Protein AF-A0A494J8W9-F1 (afdb_monomer_lite)

Organism: NCBI:txid1117645

Secondary structure (DSSP, 8-state):
------EE--TTTTHHHHHHHHHHTHHHHHHHHTTSS-GGGGGGGGGGGGGGGGSPEE----

Foldseek 3Di:
DPPPPQWDQDPLLCLLVLLVQLVVCVVVVVCVVVVNHDPVSVVSVVSNVSNVSNDTDGPDDD

Radius of gyration: 16.81 Å; chains: 1; bounding box: 30×22×50 Å

Structure (mmCIF, N/CA/C/O backbone):
data_AF-A0A494J8W9-F1
#
_entry.id   AF-A0A494J8W9-F1
#
loop_
_atom_site.group_PDB
_atom_site.id
_atom_site.type_symbol
_atom_site.label_atom_id
_atom_site.label_alt_id
_atom_site.label_comp_id
_atom_site.label_asym_id
_atom_site.label_entity_id
_atom_site.label_seq_id
_atom_site.pdbx_PDB_ins_code
_atom_site.Cartn_x
_atom_site.Cartn_y
_atom_site.Cartn_z
_atom_site.occupancy
_atom_site.B_iso_or_equiv
_atom_site.auth_seq_id
_atom_site.auth_comp_id
_atom_site.auth_asym_id
_atom_site.auth_atom_id
_atom_site.pdbx_PDB_model_num
ATOM 1 N N . MET A 1 1 ? -17.591 -16.518 29.469 1.00 40.41 1 MET A N 1
ATOM 2 C CA . MET A 1 1 ? -17.834 -15.573 28.355 1.00 40.41 1 MET A CA 1
ATOM 3 C C . MET A 1 1 ? -16.571 -15.475 27.511 1.00 40.41 1 MET A C 1
ATOM 5 O O . MET A 1 1 ? -15.554 -15.004 28.004 1.00 40.41 1 MET A O 1
ATOM 9 N N . ILE A 1 2 ? -16.593 -15.989 26.279 1.00 42.22 2 ILE A N 1
ATOM 10 C CA . ILE A 1 2 ? -15.454 -15.882 25.355 1.00 42.22 2 ILE A CA 1
ATOM 11 C C . ILE A 1 2 ? -15.397 -14.427 24.890 1.00 42.22 2 ILE A C 1
ATOM 13 O O . ILE A 1 2 ? -16.277 -13.975 24.165 1.00 42.22 2 ILE A O 1
ATOM 17 N N . ASN A 1 3 ? -14.395 -13.690 25.367 1.00 51.75 3 ASN A N 1
ATOM 18 C CA . ASN A 1 3 ? -14.179 -12.290 25.021 1.00 51.75 3 ASN A CA 1
ATOM 19 C C . ASN A 1 3 ? -13.777 -12.226 23.534 1.00 51.75 3 ASN A C 1
ATOM 21 O O . ASN A 1 3 ? -12.640 -12.551 23.180 1.00 51.75 3 ASN A O 1
ATOM 25 N N . LYS A 1 4 ? -14.757 -11.962 22.661 1.00 55.59 4 LYS A N 1
ATOM 26 C CA . LYS A 1 4 ? -14.683 -12.264 21.221 1.00 55.59 4 LYS A CA 1
ATOM 27 C C . LYS A 1 4 ? -13.899 -11.233 20.409 1.00 55.59 4 LYS A C 1
ATOM 29 O O . LYS A 1 4 ? -13.387 -11.572 19.348 1.00 55.59 4 LYS A O 1
ATOM 34 N N . ASP A 1 5 ? -13.690 -10.029 20.931 1.00 63.25 5 ASP A N 1
ATOM 35 C CA . ASP A 1 5 ? -13.128 -8.935 20.135 1.00 63.25 5 ASP A CA 1
ATOM 36 C C . ASP A 1 5 ? -11.681 -8.625 20.520 1.00 63.25 5 ASP A C 1
ATOM 38 O O . ASP A 1 5 ? -11.388 -7.580 21.105 1.00 63.25 5 ASP A O 1
ATOM 42 N N . LYS A 1 6 ? -10.763 -9.545 20.191 1.00 66.50 6 LYS A N 1
ATOM 43 C CA . LYS A 1 6 ? -9.306 -9.335 20.335 1.00 66.50 6 LYS A CA 1
ATOM 44 C C . LYS A 1 6 ? -8.735 -8.346 19.311 1.00 66.50 6 LYS A C 1
ATOM 46 O O . LYS A 1 6 ? -7.636 -7.839 19.521 1.00 66.50 6 LYS A O 1
ATOM 51 N N . TYR A 1 7 ? -9.463 -8.071 18.232 1.00 73.38 7 TYR A N 1
ATOM 52 C CA . TYR A 1 7 ? -9.009 -7.255 17.110 1.00 73.38 7 TYR A CA 1
ATOM 53 C C . TYR A 1 7 ? -9.959 -6.080 16.889 1.00 73.38 7 TYR A C 1
ATOM 55 O O . TYR A 1 7 ? -11.172 -6.210 17.071 1.00 73.38 7 TYR A O 1
ATOM 63 N N . LYS A 1 8 ? -9.407 -4.921 16.535 1.00 80.62 8 LYS A N 1
ATOM 64 C CA . LYS A 1 8 ? -10.168 -3.732 16.154 1.00 80.62 8 LYS A CA 1
ATOM 65 C C . LYS A 1 8 ? -9.602 -3.223 14.840 1.00 80.62 8 LYS A C 1
ATOM 67 O O . LYS A 1 8 ? -8.393 -3.058 14.702 1.00 80.62 8 LYS A O 1
ATOM 72 N N . TRP A 1 9 ? -10.484 -2.967 13.884 1.00 80.38 9 TRP A N 1
ATOM 73 C CA . TRP A 1 9 ? -10.078 -2.309 12.657 1.00 80.38 9 TRP A CA 1
ATOM 74 C C . TRP A 1 9 ? -9.616 -0.883 12.955 1.00 80.38 9 TRP A C 1
ATOM 76 O O . TRP A 1 9 ? -10.257 -0.156 13.723 1.00 80.38 9 TRP A O 1
ATOM 86 N N . ASN A 1 10 ? -8.491 -0.494 12.359 1.00 76.81 10 ASN A N 1
ATOM 87 C CA . ASN A 1 10 ? -7.986 0.866 12.467 1.00 76.81 10 ASN A CA 1
ATOM 88 C C . ASN A 1 10 ? -9.008 1.836 11.829 1.00 76.81 10 ASN A C 1
ATOM 90 O O . ASN A 1 10 ? -9.698 1.481 10.873 1.00 76.81 10 ASN A O 1
ATOM 94 N N . LYS A 1 11 ? -9.111 3.071 12.340 1.00 82.94 11 LYS A N 1
ATOM 95 C CA . LYS A 1 11 ? -9.963 4.133 11.761 1.00 82.94 11 LYS A CA 1
ATOM 96 C C . LYS A 1 11 ? -9.663 4.345 10.272 1.00 82.94 11 LYS A C 1
ATOM 98 O O . LYS A 1 11 ? -10.543 4.724 9.505 1.00 82.94 11 LYS A O 1
ATOM 103 N N . TYR A 1 12 ? -8.425 4.067 9.879 1.00 85.31 12 TYR A N 1
ATOM 104 C CA . TYR A 1 12 ? -7.943 4.187 8.515 1.00 85.31 12 TYR A CA 1
ATO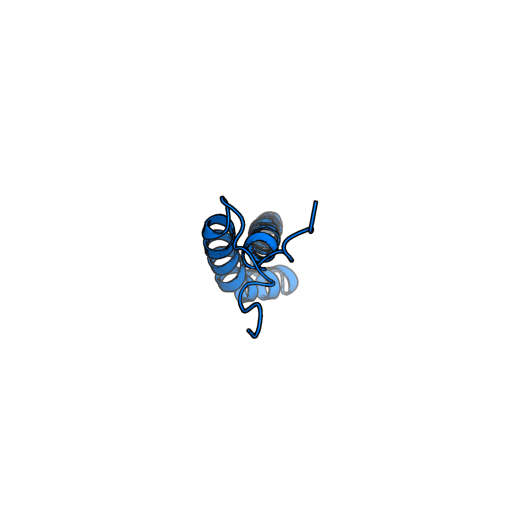M 105 C C . TYR A 1 12 ? -7.895 2.856 7.756 1.00 85.31 12 TYR A C 1
ATOM 107 O O . TYR A 1 12 ? -7.135 2.746 6.799 1.00 85.31 12 TYR A O 1
ATOM 115 N N . TRP A 1 13 ? -8.708 1.854 8.131 1.00 86.69 13 TRP A N 1
ATOM 116 C CA . TRP A 1 13 ? -8.741 0.559 7.425 1.00 86.69 13 TRP A CA 1
ATOM 117 C C . TRP A 1 13 ? -8.921 0.720 5.916 1.00 86.69 13 TRP A C 1
ATOM 119 O O . TRP A 1 13 ? -8.467 -0.105 5.129 1.00 86.69 13 TRP A O 1
ATOM 129 N N . TRP A 1 14 ? -9.639 1.771 5.513 1.00 86.12 14 TRP A N 1
ATOM 130 C CA . TRP A 1 14 ? -10.027 2.032 4.134 1.00 86.12 14 TRP A CA 1
ATOM 131 C C . TRP A 1 14 ? -8.825 2.424 3.271 1.00 86.12 14 TRP A C 1
ATOM 133 O O . TRP A 1 14 ? -8.868 2.215 2.065 1.00 86.12 14 TRP A O 1
ATOM 143 N N . LEU A 1 15 ? -7.720 2.878 3.878 1.00 87.94 15 LEU A N 1
ATOM 144 C CA . LEU A 1 15 ? -6.435 3.021 3.190 1.00 87.94 15 LEU A CA 1
ATOM 145 C C . LEU A 1 15 ? -5.920 1.659 2.702 1.00 87.94 15 LEU A C 1
ATOM 147 O O . LEU A 1 15 ? -5.304 1.576 1.649 1.00 87.94 15 LEU A O 1
ATOM 151 N N . GLY A 1 16 ? -6.279 0.566 3.375 1.00 86.75 16 GLY A N 1
ATOM 152 C CA . GLY A 1 16 ? -6.057 -0.791 2.881 1.00 86.75 16 GLY A CA 1
ATOM 153 C C . GLY A 1 16 ? -6.620 -1.045 1.479 1.00 86.75 16 GLY A C 1
ATOM 154 O O . GLY A 1 16 ? -6.000 -1.754 0.689 1.00 86.75 16 GLY A O 1
ATOM 155 N N . LEU A 1 17 ? -7.750 -0.415 1.132 1.00 88.25 17 LEU A N 1
ATOM 156 C CA . LEU A 1 17 ? -8.349 -0.506 -0.206 1.00 88.25 17 LEU A CA 1
ATOM 157 C C . LEU A 1 17 ? -7.515 0.222 -1.262 1.00 88.25 17 LEU A C 1
ATOM 159 O O . LEU A 1 17 ? -7.448 -0.221 -2.402 1.00 88.25 17 LEU A O 1
ATOM 163 N N . LEU A 1 18 ? -6.817 1.290 -0.878 1.00 87.94 18 LEU A N 1
ATOM 164 C CA . LEU A 1 18 ? -5.837 1.945 -1.743 1.00 87.94 18 LEU A CA 1
ATOM 165 C C . LEU A 1 18 ? -4.652 1.013 -2.039 1.00 87.94 18 LEU A C 1
ATOM 167 O O . LEU A 1 18 ? -4.112 1.024 -3.140 1.00 87.94 18 LEU A O 1
ATOM 171 N N . GLY A 1 19 ? -4.316 0.127 -1.098 1.00 86.50 19 GLY A N 1
ATOM 172 C CA . GLY A 1 19 ? -3.359 -0.955 -1.316 1.00 86.50 19 GLY A CA 1
ATOM 173 C C . GLY A 1 19 ? -3.749 -1.919 -2.438 1.00 86.50 19 GLY A C 1
ATOM 174 O O . GLY A 1 19 ? -2.872 -2.391 -3.155 1.00 86.50 19 GLY A O 1
ATOM 175 N N . PHE A 1 20 ? -5.046 -2.172 -2.653 1.00 86.50 20 PHE A N 1
ATOM 176 C CA . PHE A 1 20 ? -5.506 -3.006 -3.772 1.00 86.50 20 PHE A CA 1
ATOM 177 C C . PHE A 1 20 ? -5.236 -2.367 -5.135 1.00 86.50 20 PHE A C 1
ATOM 179 O O . PHE A 1 20 ? -4.972 -3.089 -6.092 1.00 86.50 20 PHE A O 1
ATOM 186 N N . VAL A 1 21 ? -5.238 -1.034 -5.222 1.00 85.44 21 VAL A N 1
ATOM 187 C CA . VAL A 1 21 ? -4.824 -0.329 -6.444 1.00 85.44 21 VAL A CA 1
ATOM 188 C C . VAL A 1 21 ? -3.360 -0.648 -6.753 1.00 85.44 21 VAL A C 1
ATOM 190 O O . VAL A 1 21 ? -3.037 -0.988 -7.882 1.00 85.44 21 VAL A O 1
ATOM 193 N N . GLY A 1 22 ? -2.495 -0.689 -5.736 1.00 83.88 22 GLY A N 1
ATOM 194 C CA . GLY A 1 22 ? -1.098 -1.106 -5.902 1.00 83.88 22 GLY A CA 1
ATOM 195 C C . GLY A 1 22 ? -0.914 -2.555 -6.384 1.00 83.88 22 GLY A C 1
ATOM 196 O O . GLY A 1 22 ? 0.096 -2.861 -7.010 1.00 83.88 22 GLY A O 1
ATOM 197 N N . ILE A 1 23 ? -1.875 -3.457 -6.135 1.00 84.75 23 ILE A N 1
ATOM 198 C CA . ILE A 1 23 ? -1.832 -4.846 -6.639 1.00 84.75 23 ILE A CA 1
ATOM 199 C C . ILE A 1 23 ? -2.072 -4.882 -8.153 1.00 84.75 23 ILE A C 1
ATOM 201 O O . ILE A 1 23 ? -1.468 -5.694 -8.852 1.00 84.75 23 ILE A O 1
ATOM 205 N N . TYR A 1 24 ? -2.924 -3.993 -8.668 1.00 85.62 24 TYR A N 1
ATOM 206 C CA . TYR A 1 24 ? -3.177 -3.878 -10.105 1.00 85.62 24 TYR A CA 1
ATOM 207 C C . TYR A 1 24 ? -1.920 -3.467 -10.890 1.00 85.62 24 TYR A C 1
ATOM 209 O O . TYR A 1 24 ? -1.761 -3.856 -12.042 1.00 85.62 24 TYR A O 1
ATOM 217 N N . GLU A 1 25 ? -0.991 -2.772 -10.234 1.00 83.56 25 GLU A N 1
ATOM 218 C CA . GLU A 1 25 ? 0.264 -2.286 -10.820 1.00 83.56 25 GLU A CA 1
ATOM 219 C C . GLU A 1 25 ? 1.409 -3.320 -10.752 1.00 83.56 25 GLU A C 1
ATOM 221 O O . GLU A 1 25 ? 2.500 -3.106 -11.280 1.00 83.56 25 GLU A O 1
ATOM 226 N N . LEU A 1 26 ? 1.185 -4.498 -10.155 1.00 85.00 26 LEU A N 1
ATOM 227 C CA . LEU A 1 26 ? 2.156 -5.602 -10.173 1.00 85.00 26 LEU A CA 1
ATOM 228 C C . LEU A 1 26 ? 2.610 -6.028 -11.588 1.00 85.00 26 LEU A C 1
ATOM 230 O O . LEU A 1 26 ? 3.822 -6.150 -11.788 1.00 85.00 26 LEU A O 1
ATOM 234 N N . PRO A 1 27 ? 1.718 -6.261 -12.579 1.00 84.69 27 PRO A N 1
ATOM 235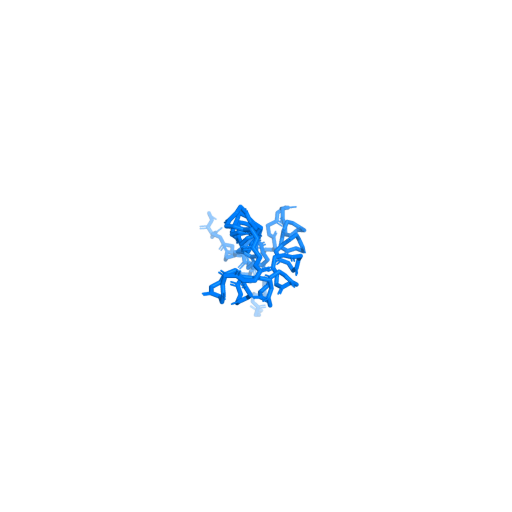 C CA . PRO A 1 27 ? 2.134 -6.546 -13.956 1.00 84.69 27 PRO A CA 1
ATOM 236 C C . PRO A 1 27 ? 2.962 -5.411 -14.565 1.00 84.69 27 PRO A C 1
ATOM 238 O O . PRO A 1 27 ? 3.953 -5.674 -15.244 1.00 84.69 27 PRO A O 1
ATOM 241 N N . VAL A 1 28 ? 2.618 -4.162 -14.253 1.00 83.12 28 VAL A N 1
ATOM 242 C CA . VAL A 1 28 ? 3.334 -2.976 -14.726 1.00 83.12 28 VAL A CA 1
ATOM 243 C C . VAL A 1 28 ? 4.769 -2.962 -14.207 1.00 83.12 28 VAL A C 1
ATOM 245 O O . VAL A 1 28 ? 5.699 -2.726 -14.974 1.00 83.12 28 VAL A O 1
ATOM 248 N N . VAL A 1 29 ? 4.991 -3.306 -12.936 1.00 83.31 29 VAL A N 1
ATOM 249 C CA . VAL A 1 29 ? 6.353 -3.429 -12.394 1.00 83.31 29 VAL A CA 1
ATOM 250 C C . VAL A 1 29 ? 7.153 -4.514 -13.111 1.00 83.31 29 VAL A C 1
ATOM 252 O O . VAL A 1 29 ? 8.321 -4.294 -13.431 1.00 83.31 29 VAL A O 1
ATOM 255 N N . ILE A 1 30 ? 6.540 -5.657 -13.422 1.00 86.19 30 ILE A N 1
ATOM 256 C CA . ILE A 1 30 ? 7.198 -6.729 -14.187 1.00 86.19 30 ILE A CA 1
ATOM 257 C C . ILE A 1 30 ? 7.606 -6.231 -15.583 1.00 86.19 30 ILE A C 1
ATOM 259 O O . ILE A 1 30 ? 8.703 -6.550 -16.050 1.00 86.19 30 ILE A O 1
ATOM 263 N N . ASP A 1 31 ? 6.774 -5.417 -16.231 1.00 86.00 31 ASP A N 1
ATOM 264 C CA . ASP A 1 31 ? 7.081 -4.832 -17.540 1.00 86.00 31 ASP A CA 1
ATOM 265 C C . ASP A 1 31 ? 8.147 -3.726 -17.474 1.00 86.00 31 ASP A C 1
ATOM 267 O O . ASP A 1 31 ? 8.984 -3.627 -18.378 1.00 86.00 31 ASP A O 1
ATOM 271 N N . VAL A 1 32 ? 8.226 -2.971 -16.372 1.00 86.44 32 VAL A N 1
ATOM 272 C CA . VAL A 1 32 ? 9.349 -2.051 -16.109 1.00 86.44 32 VAL A CA 1
ATOM 273 C C . VAL A 1 32 ? 10.668 -2.822 -16.002 1.00 86.44 32 VAL A C 1
ATOM 275 O O . VAL A 1 32 ? 11.673 -2.405 -16.580 1.00 86.44 32 VAL A O 1
ATOM 278 N N . PHE A 1 33 ? 10.680 -3.976 -15.324 1.00 83.50 33 PHE A N 1
ATOM 279 C CA . PHE A 1 33 ? 11.868 -4.839 -15.245 1.00 83.50 33 PHE A CA 1
ATOM 280 C C . PHE A 1 33 ? 12.295 -5.395 -16.611 1.00 83.50 33 PHE A C 1
ATOM 282 O O . PHE A 1 33 ? 13.482 -5.640 -16.830 1.00 83.50 33 PHE A O 1
ATOM 289 N N . LYS A 1 34 ? 11.354 -5.543 -17.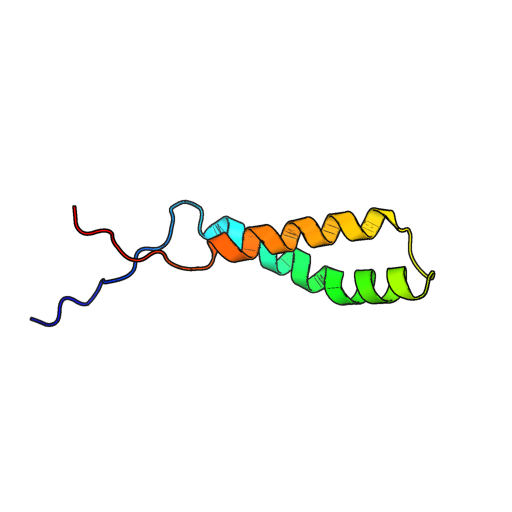550 1.00 88.56 34 LYS A N 1
ATOM 290 C CA . LYS A 1 34 ? 11.626 -5.925 -18.944 1.00 88.56 34 LYS A CA 1
ATOM 291 C C . LYS A 1 34 ? 12.058 -4.750 -19.836 1.00 88.56 34 LYS A C 1
ATOM 293 O O . LYS A 1 34 ? 12.295 -4.968 -21.018 1.00 88.56 34 LYS A O 1
ATOM 298 N N . ASN A 1 35 ? 12.201 -3.534 -19.291 1.00 81.19 35 ASN A N 1
ATOM 299 C CA . ASN A 1 35 ? 12.428 -2.273 -20.020 1.00 81.19 35 ASN A CA 1
ATOM 300 C C . ASN A 1 35 ? 11.318 -1.899 -21.026 1.00 81.19 35 ASN A C 1
ATOM 302 O O . ASN A 1 35 ? 11.556 -1.078 -21.909 1.00 81.19 35 ASN A O 1
ATOM 306 N N . ASN A 1 36 ? 10.112 -2.459 -20.889 1.00 79.81 36 ASN A N 1
ATOM 307 C CA . ASN A 1 36 ? 8.968 -2.097 -21.733 1.00 79.81 36 ASN A CA 1
ATOM 308 C C . ASN A 1 36 ? 8.221 -0.855 -21.222 1.00 79.81 36 ASN A C 1
ATOM 310 O O . ASN A 1 36 ? 7.452 -0.258 -21.967 1.00 79.81 36 ASN A O 1
ATOM 314 N N . GLU A 1 37 ? 8.449 -0.456 -19.969 1.00 83.50 37 GLU A N 1
ATOM 315 C CA . GLU A 1 37 ? 7.708 0.609 -19.290 1.00 83.50 37 GLU A CA 1
ATOM 316 C C . GLU A 1 37 ? 8.645 1.610 -18.576 1.00 83.50 37 GLU A C 1
ATOM 318 O O . GLU A 1 37 ? 9.784 1.270 -18.226 1.00 83.50 37 GLU A O 1
ATOM 323 N N . PRO A 1 38 ? 8.196 2.858 -18.321 1.00 84.38 38 PRO A N 1
ATOM 324 C CA . PRO A 1 38 ? 8.994 3.878 -17.647 1.00 84.38 38 PRO A CA 1
ATOM 325 C C . PRO A 1 38 ? 9.346 3.482 -16.210 1.00 84.38 38 PRO A C 1
ATOM 327 O O . PRO A 1 38 ? 8.473 3.150 -15.412 1.00 84.38 38 PRO A O 1
ATOM 330 N N . LYS A 1 39 ? 10.617 3.657 -15.823 1.00 82.31 39 LYS A N 1
ATOM 331 C CA . LYS A 1 39 ? 11.115 3.373 -14.458 1.00 82.31 39 LYS A CA 1
ATOM 332 C C . LYS A 1 39 ? 10.364 4.115 -13.344 1.00 82.31 39 LYS A C 1
ATOM 334 O O . LYS A 1 39 ? 10.364 3.668 -12.203 1.00 82.31 39 LYS A O 1
ATOM 339 N N . TRP A 1 40 ? 9.703 5.223 -13.672 1.00 82.62 40 TRP A N 1
ATOM 340 C CA . TRP A 1 40 ? 8.879 5.990 -12.737 1.00 82.62 40 TRP A CA 1
ATOM 341 C C . TRP A 1 40 ? 7.639 5.234 -12.253 1.00 82.62 40 TRP A C 1
ATOM 343 O O . TRP A 1 40 ? 7.194 5.499 -11.141 1.00 82.62 40 TRP A O 1
ATOM 353 N N . LYS A 1 41 ? 7.137 4.248 -13.008 1.00 81.75 41 LYS A N 1
ATOM 354 C CA . LYS A 1 41 ? 5.985 3.431 -12.595 1.00 81.75 41 LYS A CA 1
ATOM 355 C C . LYS A 1 41 ? 6.262 2.555 -11.367 1.00 81.75 41 LYS A C 1
ATOM 357 O O . LYS A 1 41 ? 5.346 2.146 -10.674 1.00 81.75 41 LYS A O 1
ATOM 362 N N . ILE A 1 42 ? 7.528 2.367 -10.983 1.00 82.69 42 ILE A N 1
ATOM 363 C CA . ILE A 1 42 ? 7.885 1.712 -9.711 1.00 82.69 42 ILE A CA 1
ATOM 364 C C . ILE A 1 42 ? 7.331 2.486 -8.501 1.00 82.69 42 ILE A C 1
ATOM 366 O O . ILE A 1 42 ? 7.102 1.893 -7.449 1.00 82.69 42 ILE A O 1
ATOM 370 N N . ILE A 1 43 ? 7.064 3.792 -8.624 1.00 86.75 43 ILE A N 1
ATOM 371 C CA . ILE A 1 43 ? 6.473 4.568 -7.528 1.00 86.75 43 ILE A CA 1
ATOM 372 C C . ILE A 1 43 ? 5.029 4.159 -7.228 1.00 86.75 43 ILE A C 1
ATOM 374 O O . ILE A 1 43 ? 4.554 4.357 -6.113 1.00 86.75 43 ILE A O 1
ATOM 378 N N . GLU A 1 44 ? 4.345 3.536 -8.186 1.00 81.94 44 GLU A N 1
ATOM 379 C CA . GLU A 1 44 ? 2.998 3.003 -7.996 1.00 81.94 44 GLU A CA 1
ATOM 380 C C . GLU A 1 44 ? 3.013 1.825 -7.010 1.00 81.94 44 GLU A C 1
ATOM 382 O O . GLU A 1 44 ? 2.067 1.630 -6.251 1.00 81.94 44 GLU A O 1
ATOM 387 N N . LEU A 1 45 ? 4.153 1.138 -6.879 1.00 83.88 45 LEU A N 1
ATOM 388 C CA . LEU A 1 45 ? 4.387 0.117 -5.859 1.00 83.88 45 LEU A CA 1
ATOM 389 C C . LEU A 1 45 ? 4.326 0.680 -4.431 1.00 83.88 45 LEU A C 1
ATOM 391 O O . LEU A 1 45 ? 4.057 -0.060 -3.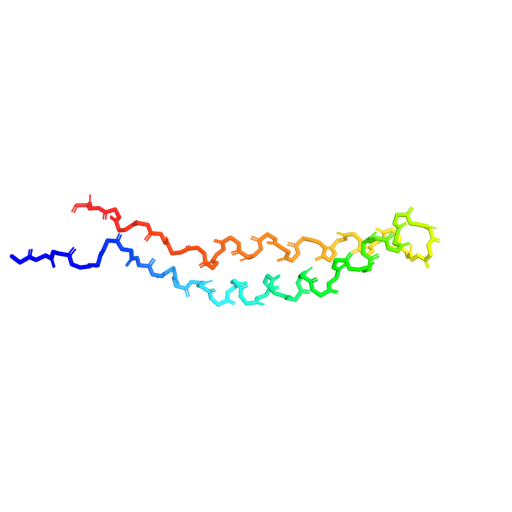486 1.00 83.88 45 LEU A O 1
ATOM 395 N N . LEU A 1 46 ? 4.516 1.995 -4.260 1.00 87.06 46 LEU A N 1
ATOM 396 C CA . LEU A 1 46 ? 4.355 2.669 -2.972 1.00 87.06 46 LEU A CA 1
ATOM 397 C C . LEU A 1 46 ? 2.906 2.577 -2.469 1.00 87.06 46 LEU A C 1
ATOM 399 O O . LEU A 1 46 ? 2.669 2.603 -1.260 1.00 87.06 46 LEU A O 1
ATOM 403 N N . TRP A 1 47 ? 1.938 2.391 -3.376 1.00 84.56 47 TRP A N 1
ATOM 404 C CA . TRP A 1 47 ? 0.549 2.172 -2.994 1.00 84.56 47 TRP A CA 1
ATOM 405 C C . TRP A 1 47 ? 0.352 0.863 -2.222 1.00 84.56 47 TRP A C 1
ATOM 407 O O . TRP A 1 47 ? -0.501 0.815 -1.338 1.00 84.56 47 TRP A O 1
ATOM 417 N N . LEU A 1 48 ? 1.188 -0.162 -2.448 1.00 86.38 48 LEU A N 1
ATOM 418 C CA . LEU A 1 48 ? 1.124 -1.421 -1.694 1.00 86.38 48 LEU A CA 1
ATOM 419 C C . LEU A 1 48 ? 1.399 -1.240 -0.197 1.00 86.38 48 LEU A C 1
ATOM 421 O O . LEU A 1 48 ? 0.899 -2.033 0.600 1.00 86.38 48 LEU A O 1
ATOM 425 N N . LEU A 1 49 ? 2.132 -0.199 0.225 1.00 87.12 49 LEU A N 1
ATOM 426 C CA . LEU A 1 49 ? 2.350 0.045 1.656 1.00 87.12 49 LEU A CA 1
ATOM 427 C C . LEU A 1 49 ? 1.035 0.302 2.395 1.00 87.12 49 LEU A C 1
ATOM 429 O O . LEU A 1 49 ? 0.894 -0.100 3.553 1.00 87.12 49 LEU A O 1
ATOM 433 N N . TRP A 1 50 ? 0.047 0.898 1.724 1.00 86.62 50 TRP A N 1
ATOM 434 C CA . TRP A 1 50 ? -1.260 1.145 2.322 1.00 86.62 50 TRP A CA 1
ATOM 435 C C . TRP A 1 50 ? -2.029 -0.143 2.622 1.00 86.62 50 TRP A C 1
ATOM 437 O O . TRP A 1 50 ? -2.865 -0.143 3.521 1.00 86.62 50 TRP A O 1
ATOM 447 N N . PHE A 1 51 ? -1.693 -1.266 1.974 1.00 87.00 51 PHE A N 1
ATOM 448 C CA . PHE A 1 51 ? -2.292 -2.572 2.266 1.00 87.00 51 PHE A CA 1
ATOM 449 C C . PHE A 1 51 ? -2.076 -3.004 3.724 1.00 87.00 51 PHE A C 1
ATOM 451 O O . PHE A 1 51 ? -2.920 -3.682 4.305 1.00 87.00 51 PHE A O 1
ATOM 458 N N . SER A 1 52 ? -0.992 -2.552 4.363 1.00 83.38 52 SER A N 1
ATOM 459 C CA . SER A 1 52 ? -0.740 -2.820 5.785 1.00 83.38 52 SER A CA 1
ATOM 460 C C . SER A 1 52 ? -1.837 -2.269 6.709 1.00 83.38 52 SER A C 1
ATOM 462 O O . SER A 1 52 ? -2.137 -2.888 7.728 1.00 83.38 52 SER A O 1
ATOM 464 N N . TYR A 1 53 ? -2.513 -1.179 6.326 1.00 84.56 53 TYR A N 1
ATOM 465 C CA . TYR A 1 53 ? -3.642 -0.614 7.077 1.00 84.56 53 TYR A CA 1
ATOM 466 C C . TYR A 1 53 ? -4.900 -1.485 7.015 1.00 84.56 53 TYR A C 1
ATOM 468 O O . TYR A 1 53 ? -5.810 -1.310 7.828 1.00 84.56 53 TYR A O 1
ATOM 476 N N . PHE A 1 54 ? -4.952 -2.441 6.083 1.00 84.12 54 PHE A N 1
ATOM 477 C CA . PHE A 1 54 ? -5.995 -3.459 6.050 1.00 84.12 54 PHE A CA 1
ATOM 478 C C . PHE A 1 54 ? -5.815 -4.518 7.150 1.00 84.12 54 PHE A C 1
ATOM 480 O O . PHE A 1 54 ? -6.706 -5.329 7.376 1.00 84.12 54 PHE A O 1
ATOM 487 N N . ILE A 1 55 ? -4.679 -4.553 7.851 1.00 83.12 55 ILE A N 1
ATOM 488 C CA . ILE A 1 55 ? -4.444 -5.543 8.901 1.00 83.12 55 ILE A CA 1
ATOM 489 C C . ILE A 1 55 ? -5.075 -5.030 10.205 1.00 83.12 55 ILE A C 1
ATOM 491 O O . ILE A 1 55 ? -4.651 -3.997 10.727 1.00 83.12 55 ILE A O 1
ATOM 495 N N . PRO A 1 56 ? -6.084 -5.723 10.767 1.00 78.62 56 PRO A N 1
ATOM 496 C CA . PRO A 1 56 ? -6.707 -5.290 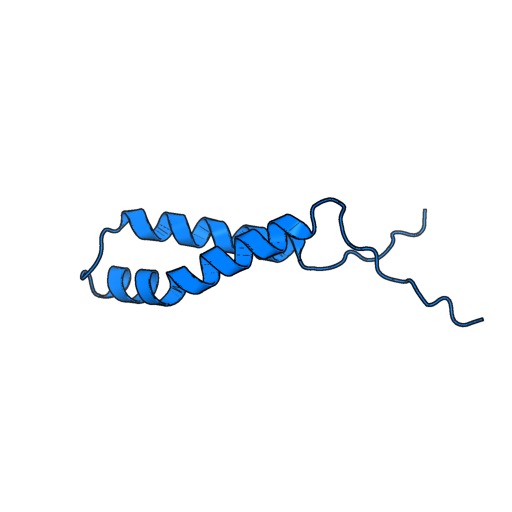12.006 1.00 78.62 56 PRO A CA 1
ATOM 497 C C . PRO A 1 56 ? -5.721 -5.424 13.170 1.00 78.62 56 PRO A C 1
ATOM 499 O O . PRO A 1 56 ? -5.114 -6.474 13.397 1.00 78.62 56 PRO A O 1
ATOM 502 N N . GLU A 1 57 ? -5.585 -4.353 13.943 1.00 77.56 57 GLU A N 1
ATOM 503 C CA . GLU A 1 57 ? -4.681 -4.321 15.085 1.00 77.56 57 GLU A CA 1
ATOM 504 C C . GLU A 1 57 ? -5.289 -5.064 16.279 1.00 77.56 57 GLU A C 1
ATOM 506 O O . GLU A 1 57 ? -6.508 -5.094 16.499 1.00 77.56 57 GLU A O 1
ATOM 511 N N . LYS A 1 58 ? -4.423 -5.681 17.087 1.00 74.94 58 LYS A N 1
ATOM 512 C CA . LYS A 1 58 ? -4.838 -6.268 18.363 1.00 74.94 58 LYS A CA 1
ATOM 513 C C . LYS A 1 58 ? -5.250 -5.134 19.291 1.00 74.94 58 LYS A C 1
ATOM 515 O O . LYS A 1 58 ? -4.495 -4.181 19.461 1.00 74.94 58 LYS A O 1
ATOM 520 N N . LYS A 1 59 ? -6.413 -5.255 19.938 1.00 66.88 59 LYS A N 1
ATOM 521 C CA . LYS A 1 59 ? -6.785 -4.333 21.016 1.00 66.88 59 LYS A CA 1
ATOM 522 C C . LYS A 1 59 ? -5.706 -4.422 22.095 1.00 66.88 59 LYS A C 1
ATOM 524 O O . LYS A 1 59 ? -5.609 -5.440 22.785 1.00 66.88 59 LYS A O 1
ATOM 529 N N . LYS A 1 60 ? -4.886 -3.376 22.222 1.00 62.19 60 LYS A N 1
ATOM 530 C CA . LYS A 1 60 ? -4.051 -3.188 23.406 1.00 62.19 60 LYS A CA 1
ATOM 531 C C . LYS A 1 60 ? -5.028 -3.058 24.571 1.00 62.19 60 LYS A C 1
ATOM 533 O O . LYS A 1 60 ? -5.887 -2.181 24.556 1.00 62.19 60 LYS A O 1
ATOM 538 N N . LYS A 1 61 ? -4.975 -4.010 25.503 1.00 53.97 61 LYS A N 1
ATOM 539 C CA . LYS A 1 61 ? -5.594 -3.831 26.813 1.00 53.97 61 LYS A CA 1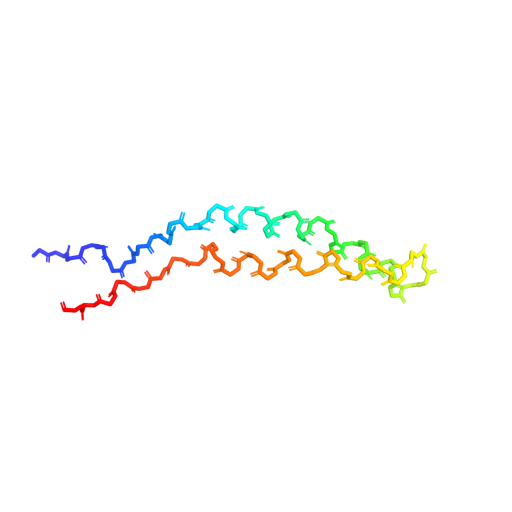
ATOM 540 C C . LYS A 1 61 ? -4.758 -2.751 27.497 1.00 53.97 61 LYS A C 1
ATOM 542 O O . LYS A 1 61 ? -3.643 -3.057 27.909 1.00 53.97 61 LYS A O 1
ATOM 547 N N . GLU A 1 62 ? -5.225 -1.507 27.465 1.00 53.78 62 GLU A N 1
ATOM 548 C CA . GLU A 1 62 ? -4.933 -0.585 28.568 1.00 53.78 62 GLU A CA 1
ATOM 549 C C . GLU A 1 62 ? -5.682 -1.069 29.810 1.00 53.78 62 GLU A C 1
ATOM 551 O O . GLU A 1 62 ? -6.831 -1.555 29.651 1.00 53.78 62 GLU A O 1
#

pLDDT: mean 79.33, std 11.38, range [40.41, 88.56]

Sequence (62 aa):
MINKDKYKWNKYWWLGLLGFVGIYELPVVIDVFKNNEPKWKIIELLWLLWFSYFIPEKKKKE